Protein AF-A0AAU2ASU2-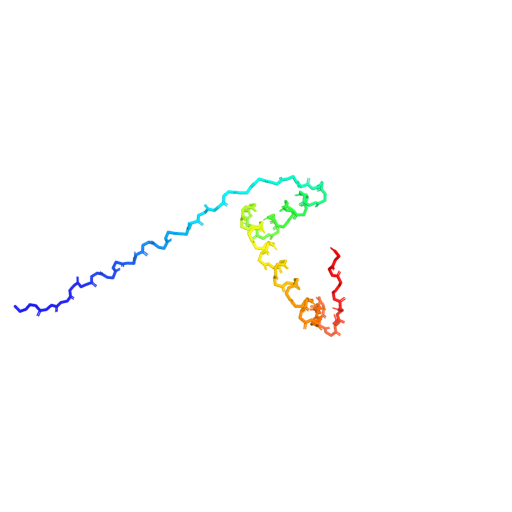F1 (afdb_monomer_lite)

Structure (mmCIF, N/CA/C/O backbone):
data_AF-A0AAU2ASU2-F1
#
_entry.id   AF-A0AAU2ASU2-F1
#
loop_
_atom_site.group_PDB
_atom_site.id
_atom_site.type_symbol
_atom_site.label_atom_id
_atom_site.label_alt_id
_atom_site.label_comp_id
_atom_site.label_asym_id
_atom_site.label_entity_id
_atom_site.label_seq_id
_atom_site.pdbx_PDB_ins_code
_atom_site.Cartn_x
_atom_site.Cartn_y
_atom_site.Cartn_z
_atom_site.occupancy
_atom_site.B_iso_or_equiv
_atom_site.auth_seq_id
_atom_site.auth_comp_id
_atom_site.auth_asym_id
_atom_site.auth_atom_id
_atom_site.pdbx_PDB_model_num
ATOM 1 N N . MET A 1 1 ? 36.076 -45.962 7.388 1.00 41.44 1 MET A N 1
ATOM 2 C CA . MET A 1 1 ? 34.845 -45.787 8.181 1.00 41.44 1 MET A CA 1
ATOM 3 C C . MET A 1 1 ? 34.776 -44.300 8.517 1.00 41.44 1 MET A C 1
ATOM 5 O O . MET A 1 1 ? 35.470 -43.903 9.438 1.00 41.44 1 MET A O 1
ATOM 9 N N . THR A 1 2 ? 34.396 -43.417 7.574 1.00 42.19 2 THR A N 1
ATOM 10 C CA . THR A 1 2 ? 33.016 -42.889 7.331 1.00 42.19 2 THR A CA 1
ATOM 11 C C . THR A 1 2 ? 32.370 -42.441 8.650 1.00 42.19 2 THR A C 1
ATOM 13 O O . THR A 1 2 ? 32.341 -43.248 9.569 1.00 42.19 2 THR A O 1
ATOM 16 N N . THR A 1 3 ? 31.863 -41.230 8.887 1.00 48.94 3 THR A N 1
ATOM 17 C CA . THR A 1 3 ? 31.395 -40.059 8.103 1.00 48.94 3 THR A CA 1
ATOM 18 C C . THR A 1 3 ? 31.242 -38.942 9.181 1.00 48.94 3 THR A C 1
ATOM 20 O O . THR A 1 3 ? 31.175 -39.264 10.362 1.00 48.94 3 THR A O 1
ATOM 23 N N . ASP A 1 4 ? 31.402 -37.637 8.971 1.00 45.69 4 ASP A N 1
ATOM 24 C CA . ASP A 1 4 ? 30.350 -36.707 8.538 1.00 45.69 4 ASP A CA 1
ATOM 25 C C . ASP A 1 4 ? 30.960 -35.297 8.544 1.00 45.69 4 ASP A C 1
ATOM 27 O O . ASP A 1 4 ? 30.979 -34.590 9.551 1.00 45.69 4 ASP A O 1
ATOM 31 N N . ALA A 1 5 ? 31.497 -34.889 7.400 1.00 51.44 5 ALA A N 1
ATOM 32 C CA . ALA A 1 5 ? 31.749 -33.487 7.093 1.00 51.44 5 ALA A CA 1
ATOM 33 C C . ALA A 1 5 ? 30.790 -33.081 5.970 1.00 51.44 5 ALA A C 1
ATOM 35 O O . ALA A 1 5 ? 31.203 -32.634 4.902 1.00 51.44 5 ALA A O 1
ATOM 36 N N . GLU A 1 6 ? 29.491 -33.288 6.192 1.00 49.56 6 GLU A N 1
ATOM 37 C CA . GLU A 1 6 ? 28.458 -32.695 5.351 1.00 49.56 6 GLU A CA 1
ATOM 38 C C . GLU A 1 6 ? 28.378 -31.207 5.688 1.00 49.56 6 GLU A C 1
ATOM 40 O O . GLU A 1 6 ? 27.631 -30.743 6.552 1.00 49.56 6 GLU A O 1
ATOM 45 N N . ALA A 1 7 ? 29.216 -30.440 4.992 1.00 51.72 7 ALA A N 1
ATOM 46 C CA . ALA A 1 7 ? 29.006 -29.022 4.804 1.00 51.72 7 ALA A CA 1
ATOM 47 C C . ALA A 1 7 ? 27.553 -28.827 4.359 1.00 51.72 7 ALA A C 1
ATOM 49 O O . ALA A 1 7 ? 27.163 -29.271 3.279 1.00 51.72 7 ALA A O 1
ATOM 50 N N . ARG A 1 8 ? 26.748 -28.174 5.201 1.00 60.81 8 ARG A N 1
ATOM 51 C CA . ARG A 1 8 ? 25.407 -27.710 4.842 1.00 60.81 8 ARG A CA 1
ATOM 52 C C . ARG A 1 8 ? 25.549 -26.710 3.697 1.00 60.81 8 ARG A C 1
ATOM 54 O O . ARG A 1 8 ? 25.662 -25.508 3.926 1.00 60.81 8 ARG A O 1
ATOM 61 N N . GLN A 1 9 ? 25.593 -27.204 2.465 1.00 58.41 9 GLN A N 1
ATOM 62 C CA . GLN A 1 9 ? 25.444 -26.382 1.278 1.00 58.41 9 GLN A CA 1
ATOM 63 C C . GLN A 1 9 ? 24.017 -25.843 1.309 1.00 58.41 9 GLN A C 1
ATOM 65 O O . GLN A 1 9 ? 23.060 -26.543 0.990 1.00 58.41 9 GLN A O 1
ATOM 70 N N . ALA A 1 10 ? 23.866 -24.603 1.770 1.00 59.69 10 ALA A N 1
ATOM 71 C CA . ALA A 1 10 ? 22.628 -23.868 1.602 1.00 59.69 10 ALA A CA 1
ATOM 72 C C . ALA A 1 10 ? 22.432 -23.665 0.096 1.00 59.69 10 ALA A C 1
ATOM 74 O O . ALA A 1 10 ? 23.157 -22.895 -0.534 1.00 59.69 10 ALA A O 1
ATOM 75 N N . THR A 1 11 ? 21.489 -24.396 -0.492 1.00 57.81 11 THR A N 1
ATOM 76 C CA . THR A 1 11 ? 21.093 -24.208 -1.886 1.00 57.81 11 THR A CA 1
ATOM 77 C C . THR A 1 11 ? 20.706 -22.740 -2.076 1.00 57.81 11 THR A C 1
ATOM 79 O O . THR A 1 11 ? 19.872 -22.244 -1.311 1.00 57.81 11 THR A O 1
ATOM 82 N N . PRO A 1 12 ? 21.280 -22.008 -3.048 1.00 59.81 12 PRO A N 1
ATOM 83 C CA . PRO A 1 12 ? 20.904 -20.622 -3.262 1.00 59.81 12 PRO A CA 1
ATOM 84 C C . PRO A 1 12 ? 19.433 -20.588 -3.677 1.00 59.81 12 PRO A C 1
ATOM 86 O O . PRO A 1 12 ? 19.062 -21.073 -4.749 1.00 59.81 12 PRO A O 1
ATOM 89 N N . VAL A 1 13 ? 18.580 -20.031 -2.812 1.00 64.88 13 VAL A N 1
ATOM 90 C CA . VAL A 1 13 ? 17.180 -19.760 -3.142 1.00 64.88 13 VAL A CA 1
ATOM 91 C C . VAL A 1 13 ? 17.200 -18.709 -4.241 1.00 64.88 13 VAL A C 1
ATOM 93 O O . VAL A 1 13 ? 17.358 -17.516 -3.994 1.00 64.88 13 VAL A O 1
ATOM 96 N N . THR A 1 14 ? 17.128 -19.165 -5.487 1.00 63.72 14 THR A N 1
ATOM 97 C CA . THR A 1 14 ? 17.130 -18.268 -6.635 1.00 63.72 14 THR A CA 1
ATOM 98 C C . THR A 1 14 ? 15.720 -17.716 -6.769 1.00 63.72 14 THR A C 1
ATOM 100 O O . THR A 1 14 ? 14.850 -18.329 -7.387 1.00 63.72 14 THR A O 1
ATOM 103 N N . THR A 1 15 ? 15.459 -16.575 -6.135 1.00 75.06 15 THR A N 1
ATOM 104 C CA . THR A 1 15 ? 14.181 -15.876 -6.285 1.00 75.06 15 THR A CA 1
ATOM 105 C C . THR A 1 15 ? 14.043 -15.424 -7.735 1.00 75.06 15 THR A C 1
ATOM 107 O O . THR A 1 15 ? 14.793 -14.570 -8.208 1.00 75.06 15 THR A O 1
ATOM 110 N N . LYS A 1 16 ? 13.089 -16.006 -8.466 1.00 88.62 16 LYS A N 1
ATOM 111 C CA . LYS A 1 16 ? 12.794 -15.608 -9.845 1.00 88.62 16 LYS A CA 1
ATOM 112 C C . LYS A 1 16 ? 12.231 -14.185 -9.851 1.00 88.62 16 LYS A C 1
ATOM 114 O O . LYS A 1 16 ? 11.131 -13.947 -9.360 1.00 88.62 16 LYS A O 1
ATOM 119 N N . LEU A 1 17 ? 12.986 -13.241 -10.409 1.00 89.81 17 LEU A N 1
ATOM 120 C CA . LEU A 1 17 ? 12.553 -11.850 -10.542 1.00 89.81 17 LEU A CA 1
ATOM 121 C C . LEU A 1 17 ? 11.717 -11.664 -11.814 1.00 89.81 17 LEU A C 1
ATOM 123 O O . LEU A 1 17 ? 12.120 -12.074 -12.902 1.00 89.81 17 LEU A O 1
ATOM 127 N N . HIS A 1 18 ? 10.571 -10.997 -11.676 1.00 92.88 18 HIS A N 1
ATOM 128 C CA . HIS A 1 18 ? 9.706 -10.593 -12.784 1.00 92.88 18 HIS A CA 1
ATOM 129 C C . HIS A 1 18 ? 9.795 -9.072 -12.966 1.00 92.88 18 HIS A C 1
ATOM 131 O O . HIS A 1 18 ? 9.586 -8.322 -12.014 1.00 92.88 18 HIS A O 1
ATOM 137 N N . ARG A 1 19 ? 10.133 -8.603 -14.176 1.00 94.12 19 ARG A N 1
ATOM 138 C CA . ARG A 1 19 ? 10.232 -7.164 -14.470 1.00 94.12 19 ARG A CA 1
ATOM 139 C C . ARG A 1 19 ? 8.847 -6.589 -14.757 1.00 94.12 19 ARG A C 1
ATOM 141 O O . ARG A 1 19 ? 8.116 -7.130 -15.579 1.00 94.12 19 ARG A O 1
ATOM 148 N N . LEU A 1 20 ? 8.542 -5.464 -14.121 1.00 92.19 20 LEU A N 1
ATOM 149 C CA . LEU A 1 20 ? 7.316 -4.701 -14.314 1.00 92.19 20 LEU A CA 1
ATOM 150 C C . LEU A 1 20 ? 7.667 -3.268 -14.735 1.00 92.19 20 LEU A C 1
ATOM 152 O O . LEU A 1 20 ? 8.507 -2.626 -14.104 1.00 92.19 20 LEU A O 1
ATOM 156 N N . THR A 1 21 ? 7.000 -2.764 -15.772 1.00 95.75 21 THR A N 1
ATOM 157 C CA . THR A 1 21 ? 7.018 -1.348 -16.159 1.00 95.75 21 THR A CA 1
ATOM 158 C C . THR A 1 21 ? 5.599 -0.819 -16.038 1.00 95.75 21 THR A C 1
ATOM 160 O O . THR A 1 21 ? 4.677 -1.398 -16.606 1.00 95.75 21 THR A O 1
ATOM 163 N N . VAL A 1 22 ? 5.419 0.262 -15.284 1.00 93.75 22 VAL A N 1
ATOM 164 C CA . VAL A 1 22 ? 4.117 0.897 -15.055 1.00 93.75 22 VAL A CA 1
ATOM 165 C C . VAL A 1 22 ? 4.238 2.399 -15.223 1.00 93.75 22 VAL A C 1
ATOM 167 O O . VAL A 1 22 ? 5.273 2.984 -14.903 1.00 93.75 22 VAL A O 1
ATOM 170 N N . ASN A 1 23 ? 3.154 3.016 -15.675 1.00 97.25 23 ASN A N 1
ATOM 171 C CA . ASN A 1 23 ? 2.989 4.457 -15.585 1.00 97.25 23 ASN A CA 1
ATOM 172 C C . ASN A 1 23 ? 2.360 4.774 -14.229 1.00 97.25 23 ASN A C 1
ATOM 174 O O . ASN A 1 23 ? 1.328 4.206 -13.874 1.00 97.25 23 ASN A O 1
ATOM 178 N N . LEU A 1 24 ? 2.992 5.662 -13.467 1.00 96.12 24 LEU A N 1
ATOM 179 C CA . LEU A 1 24 ? 2.457 6.152 -12.202 1.00 96.12 24 LEU A CA 1
ATOM 180 C C . LEU A 1 24 ? 1.792 7.506 -12.437 1.00 96.12 24 LEU A C 1
ATOM 182 O O . LEU A 1 24 ? 2.299 8.323 -13.204 1.00 96.12 24 LEU A O 1
ATOM 186 N N . THR A 1 25 ? 0.680 7.759 -11.750 1.00 97.50 25 THR A N 1
ATOM 187 C CA . THR A 1 25 ? 0.195 9.133 -11.591 1.00 97.50 25 THR A CA 1
ATOM 188 C C . THR A 1 25 ? 1.197 9.921 -10.749 1.00 97.50 25 THR A C 1
ATOM 190 O O . THR A 1 25 ? 1.938 9.331 -9.960 1.00 97.50 25 THR A O 1
ATOM 193 N N . GLU A 1 26 ? 1.186 11.250 -10.852 1.00 97.69 26 GLU A N 1
ATOM 194 C CA . GLU A 1 26 ? 2.084 12.105 -10.062 1.00 97.69 26 GLU A CA 1
ATOM 195 C C . GLU A 1 26 ? 1.973 11.809 -8.557 1.00 97.69 26 GLU A C 1
ATOM 197 O O . GLU A 1 26 ? 2.968 11.605 -7.864 1.00 97.69 26 GLU A O 1
ATOM 202 N N . LYS A 1 27 ? 0.738 11.645 -8.063 1.00 96.44 27 LYS A N 1
ATOM 203 C CA . LYS A 1 27 ? 0.468 11.292 -6.664 1.00 96.44 27 LYS A CA 1
ATOM 204 C C . LYS A 1 27 ? 1.091 9.948 -6.268 1.00 96.44 27 LYS A C 1
ATOM 206 O O . LYS A 1 27 ? 1.651 9.836 -5.180 1.00 96.44 27 LYS A O 1
ATOM 211 N N . ALA A 1 28 ? 1.004 8.932 -7.127 1.00 96.19 28 ALA A N 1
ATOM 212 C CA . ALA A 1 28 ? 1.597 7.622 -6.859 1.00 96.19 28 ALA A CA 1
ATOM 213 C C . ALA A 1 28 ? 3.132 7.660 -6.933 1.00 96.19 28 ALA A C 1
ATOM 215 O O . ALA A 1 28 ? 3.804 6.997 -6.143 1.00 96.19 28 ALA A O 1
ATOM 216 N N . HIS A 1 29 ? 3.692 8.461 -7.844 1.00 97.56 29 HIS A N 1
ATOM 217 C CA . HIS A 1 29 ? 5.132 8.673 -7.937 1.00 97.56 29 HIS A CA 1
ATOM 218 C C . HIS A 1 29 ? 5.691 9.334 -6.671 1.00 97.56 29 HIS A C 1
ATOM 220 O O . HIS A 1 29 ? 6.664 8.837 -6.097 1.00 97.56 29 HIS A O 1
ATOM 226 N N . GLN A 1 30 ? 5.033 10.392 -6.192 1.00 98.06 30 GLN A N 1
ATOM 227 C CA . GLN A 1 30 ? 5.410 11.084 -4.961 1.00 98.06 30 GLN A CA 1
ATOM 228 C C . GLN A 1 30 ? 5.277 10.166 -3.738 1.00 98.06 30 GLN A C 1
ATOM 230 O O . GLN A 1 30 ? 6.218 10.040 -2.958 1.00 98.06 30 GLN A O 1
ATOM 235 N N . ALA A 1 31 ? 4.166 9.431 -3.616 1.00 97.31 31 ALA A N 1
ATOM 236 C CA . ALA A 1 31 ? 3.970 8.475 -2.526 1.00 97.31 31 ALA A CA 1
ATOM 237 C C . ALA A 1 31 ? 5.053 7.379 -2.493 1.00 97.31 31 ALA A C 1
ATOM 239 O O . ALA A 1 31 ? 5.514 6.995 -1.414 1.00 97.31 31 ALA A O 1
ATOM 240 N N . LEU A 1 32 ? 5.498 6.894 -3.661 1.00 97.19 32 LEU A N 1
ATOM 241 C CA . LEU A 1 32 ? 6.618 5.955 -3.763 1.00 97.19 32 LEU A CA 1
ATOM 242 C C . LEU A 1 32 ? 7.921 6.585 -3.252 1.00 97.19 32 LEU A C 1
ATOM 244 O O . LEU A 1 32 ? 8.645 5.946 -2.488 1.00 97.19 32 LEU A O 1
ATOM 248 N N . ALA A 1 33 ? 8.218 7.823 -3.656 1.00 97.44 33 ALA A N 1
ATOM 249 C CA . ALA A 1 33 ? 9.413 8.539 -3.218 1.00 97.44 33 ALA A CA 1
ATOM 250 C C . ALA A 1 33 ? 9.417 8.776 -1.698 1.00 97.44 33 ALA A C 1
ATOM 252 O O . ALA A 1 33 ? 10.408 8.468 -1.031 1.00 97.44 33 ALA A O 1
ATOM 253 N N . ASP A 1 34 ? 8.299 9.243 -1.142 1.00 98.19 34 ASP A N 1
ATOM 254 C CA . ASP A 1 34 ? 8.165 9.529 0.288 1.00 98.19 34 ASP A CA 1
ATOM 255 C C . ASP A 1 34 ? 8.252 8.258 1.130 1.00 98.19 34 ASP A C 1
ATOM 257 O O . ASP A 1 34 ? 8.962 8.222 2.133 1.00 98.19 34 ASP A O 1
ATOM 261 N N . THR A 1 35 ? 7.606 7.174 0.691 1.00 97.75 35 THR A N 1
ATOM 262 C CA . THR A 1 35 ? 7.658 5.883 1.392 1.00 97.75 35 THR A CA 1
ATOM 263 C C . THR A 1 35 ? 9.065 5.288 1.367 1.00 97.75 35 THR A C 1
ATOM 265 O O . THR A 1 35 ? 9.543 4.782 2.387 1.00 97.75 35 THR A O 1
ATOM 268 N N . ALA A 1 36 ? 9.754 5.361 0.225 1.00 97.06 36 ALA A N 1
ATOM 269 C CA . ALA A 1 36 ? 11.137 4.907 0.109 1.00 97.06 36 ALA A CA 1
ATOM 270 C C . ALA A 1 36 ? 12.056 5.708 1.045 1.00 97.06 36 ALA A C 1
ATOM 272 O O . ALA A 1 36 ? 12.842 5.118 1.785 1.00 97.06 36 ALA A O 1
ATOM 273 N N . LYS A 1 37 ? 11.893 7.038 1.091 1.00 97.69 37 LYS A N 1
ATOM 274 C CA . LYS A 1 37 ? 12.638 7.920 2.001 1.00 97.69 37 LYS A CA 1
ATOM 275 C C . LYS A 1 37 ? 12.350 7.613 3.472 1.00 97.69 37 LYS A C 1
ATOM 277 O O . LYS A 1 37 ? 13.284 7.510 4.258 1.00 97.69 37 LYS A O 1
ATOM 282 N N . LEU A 1 38 ? 11.079 7.447 3.836 1.00 97.81 38 LEU A N 1
ATOM 283 C CA . LEU A 1 38 ? 10.649 7.183 5.211 1.00 97.81 38 LEU A CA 1
ATOM 284 C C . LEU A 1 38 ? 11.155 5.832 5.732 1.00 97.81 38 LEU A C 1
ATOM 286 O O . LEU A 1 38 ? 11.489 5.706 6.904 1.00 97.81 38 LEU A O 1
ATOM 290 N N . THR A 1 39 ? 11.192 4.814 4.871 1.00 97.00 39 THR A N 1
ATOM 291 C CA . THR A 1 39 ? 11.493 3.432 5.280 1.00 97.00 39 THR A CA 1
ATOM 292 C C . THR A 1 39 ? 12.920 2.984 4.968 1.00 97.00 39 THR A C 1
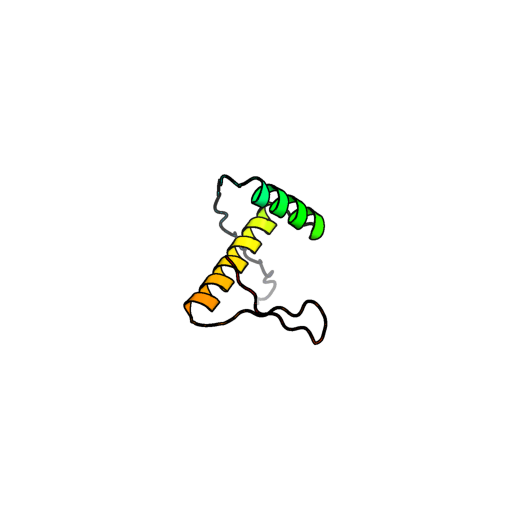ATOM 294 O O . THR A 1 39 ? 13.311 1.899 5.391 1.00 97.00 39 THR A O 1
ATOM 297 N N . GLY A 1 40 ? 13.683 3.770 4.200 1.00 97.56 40 GLY A N 1
ATOM 298 C CA . GLY A 1 40 ? 15.010 3.397 3.699 1.00 97.56 40 GLY A CA 1
ATOM 299 C C . GLY A 1 40 ? 14.996 2.280 2.646 1.00 97.56 40 GLY A C 1
ATOM 300 O O . GLY A 1 40 ? 16.048 1.747 2.300 1.00 97.56 40 GLY A O 1
ATOM 301 N N . ARG A 1 41 ? 13.818 1.889 2.143 1.00 96.62 41 ARG A N 1
ATOM 302 C CA . ARG A 1 41 ? 13.666 0.810 1.158 1.00 96.62 41 ARG A CA 1
ATOM 303 C C . ARG A 1 41 ? 13.977 1.287 -0.255 1.00 96.62 41 ARG A C 1
ATOM 305 O O . ARG A 1 41 ? 13.747 2.444 -0.605 1.00 96.62 41 ARG A O 1
ATOM 312 N N . SER A 1 42 ? 14.406 0.358 -1.109 1.00 96.94 42 SER A N 1
ATOM 313 C CA . SER A 1 42 ? 14.488 0.624 -2.545 1.00 96.94 42 SER A CA 1
ATOM 314 C C . SER A 1 42 ? 13.090 0.845 -3.148 1.00 96.94 42 SER A C 1
ATOM 316 O O . SER A 1 42 ? 12.070 0.429 -2.584 1.00 96.94 42 SER A O 1
ATOM 318 N N . LYS A 1 43 ? 13.024 1.469 -4.333 1.00 94.62 43 LYS A N 1
ATOM 319 C CA . LYS A 1 43 ? 11.762 1.597 -5.086 1.00 94.62 43 LYS A CA 1
ATOM 320 C C . LYS A 1 43 ? 11.162 0.222 -5.392 1.00 94.62 43 LYS A C 1
ATOM 322 O O . LYS A 1 43 ? 9.962 0.038 -5.227 1.00 94.62 43 LYS A O 1
ATOM 327 N N . THR A 1 44 ? 12.001 -0.744 -5.769 1.00 95.31 44 THR A N 1
ATOM 328 C CA . THR A 1 44 ? 11.588 -2.129 -6.031 1.00 95.31 44 THR A CA 1
ATOM 329 C C . THR A 1 44 ? 10.948 -2.764 -4.799 1.00 95.31 44 THR A C 1
ATOM 331 O O . THR A 1 44 ? 9.842 -3.287 -4.894 1.00 95.31 44 THR A O 1
ATOM 334 N N . ASP A 1 45 ? 11.585 -2.662 -3.630 1.00 95.62 45 ASP A N 1
ATOM 335 C CA . ASP A 1 45 ? 11.051 -3.248 -2.392 1.00 95.62 45 ASP A CA 1
ATOM 336 C C . ASP A 1 45 ? 9.768 -2.555 -1.938 1.00 95.62 45 ASP A C 1
ATOM 338 O O . ASP A 1 45 ? 8.841 -3.203 -1.448 1.00 95.62 45 ASP A O 1
ATOM 342 N N . THR A 1 46 ? 9.694 -1.238 -2.131 1.00 96.94 46 THR A N 1
ATOM 343 C CA . THR A 1 46 ? 8.498 -0.451 -1.826 1.00 96.94 46 THR A CA 1
ATOM 344 C C . THR A 1 46 ? 7.327 -0.877 -2.709 1.00 96.94 46 THR A C 1
ATOM 346 O O . THR A 1 46 ? 6.254 -1.162 -2.183 1.00 96.94 46 THR A O 1
ATOM 349 N N . CYS A 1 47 ? 7.538 -1.014 -4.023 1.00 95.62 47 CYS A N 1
ATOM 350 C CA . CYS A 1 47 ? 6.517 -1.503 -4.951 1.00 95.62 47 CYS A CA 1
ATOM 351 C C . CYS A 1 47 ? 6.092 -2.943 -4.636 1.00 95.62 47 CYS A C 1
ATOM 353 O O . CYS A 1 47 ? 4.898 -3.223 -4.565 1.00 95.62 47 CYS A O 1
ATOM 355 N N . ASN A 1 48 ? 7.046 -3.846 -4.388 1.00 95.12 48 ASN A N 1
ATOM 356 C CA . ASN A 1 48 ? 6.746 -5.235 -4.033 1.00 95.12 48 ASN A CA 1
ATOM 357 C C . ASN A 1 48 ? 5.884 -5.310 -2.768 1.00 95.12 48 ASN A C 1
ATOM 359 O O . ASN A 1 48 ? 4.867 -6.002 -2.743 1.00 95.12 48 ASN A O 1
ATOM 363 N N . ARG A 1 49 ? 6.252 -4.559 -1.724 1.00 95.81 49 ARG A N 1
ATOM 364 C CA . ARG A 1 49 ? 5.475 -4.518 -0.483 1.00 95.81 49 ARG A CA 1
ATOM 365 C C . ARG A 1 49 ? 4.092 -3.908 -0.700 1.00 95.81 49 ARG A C 1
ATOM 367 O O . ARG A 1 49 ? 3.129 -4.442 -0.161 1.00 95.81 49 ARG A O 1
ATOM 374 N N . ALA A 1 50 ? 3.989 -2.826 -1.471 1.00 94.94 50 ALA A N 1
ATOM 375 C CA . ALA A 1 50 ? 2.711 -2.189 -1.775 1.00 94.94 50 ALA A CA 1
ATOM 376 C C . ALA A 1 50 ? 1.754 -3.158 -2.487 1.00 94.94 50 ALA A C 1
ATOM 378 O O . ALA A 1 50 ? 0.603 -3.274 -2.078 1.00 94.94 50 ALA A O 1
ATOM 379 N N . LEU A 1 51 ? 2.241 -3.915 -3.476 1.00 95.56 51 LEU A N 1
ATOM 380 C CA . LEU A 1 51 ? 1.444 -4.921 -4.186 1.00 95.56 51 LEU A CA 1
ATOM 381 C C . LEU A 1 51 ? 0.955 -6.041 -3.258 1.00 95.56 51 LEU A C 1
ATOM 383 O O . LEU A 1 51 ? -0.212 -6.419 -3.324 1.00 95.56 51 LEU A O 1
ATOM 387 N N . ILE A 1 52 ? 1.817 -6.545 -2.369 1.00 96.69 52 ILE A N 1
ATOM 388 C CA . ILE A 1 52 ? 1.451 -7.596 -1.405 1.00 96.69 52 ILE A CA 1
ATOM 389 C C . ILE A 1 52 ? 0.392 -7.092 -0.418 1.00 96.69 52 ILE A C 1
ATOM 391 O O . ILE A 1 52 ? -0.597 -7.781 -0.172 1.00 96.69 52 ILE A O 1
ATOM 395 N N . VAL A 1 53 ? 0.583 -5.891 0.138 1.00 95.31 53 VAL A N 1
ATOM 396 C CA . VAL A 1 53 ? -0.385 -5.289 1.066 1.00 95.31 53 VAL A CA 1
ATOM 397 C C . VAL A 1 53 ? -1.713 -5.045 0.358 1.00 95.31 53 VAL A C 1
ATOM 399 O O . VAL A 1 53 ? -2.748 -5.404 0.909 1.00 95.31 53 VAL A O 1
ATOM 402 N N . ASN A 1 54 ? -1.695 -4.516 -0.869 1.00 94.88 54 ASN A N 1
ATOM 403 C CA . ASN A 1 54 ? -2.914 -4.296 -1.641 1.00 94.88 54 ASN A CA 1
ATOM 404 C C . ASN A 1 54 ? -3.663 -5.610 -1.892 1.00 94.88 54 ASN A C 1
ATOM 406 O O . ASN A 1 54 ? -4.853 -5.691 -1.629 1.00 94.88 54 ASN A O 1
ATOM 410 N N . ALA A 1 55 ? -2.970 -6.669 -2.319 1.00 97.00 55 ALA A N 1
ATOM 411 C CA . ALA A 1 55 ? -3.595 -7.976 -2.531 1.00 97.00 55 ALA A CA 1
ATOM 412 C C . ALA A 1 55 ? -4.255 -8.529 -1.254 1.00 97.00 55 ALA A C 1
ATOM 414 O O . ALA A 1 55 ? -5.337 -9.113 -1.315 1.00 97.00 55 ALA A O 1
ATOM 415 N N . TRP A 1 56 ? -3.626 -8.329 -0.092 1.00 96.06 56 TRP A N 1
ATOM 416 C CA . TRP A 1 56 ? -4.212 -8.713 1.191 1.00 96.06 56 TRP A CA 1
ATOM 417 C C . TRP A 1 56 ? -5.453 -7.879 1.541 1.00 96.06 56 TRP A C 1
ATOM 419 O O . TRP A 1 56 ? -6.467 -8.455 1.931 1.00 96.06 56 TRP A O 1
ATOM 429 N N . V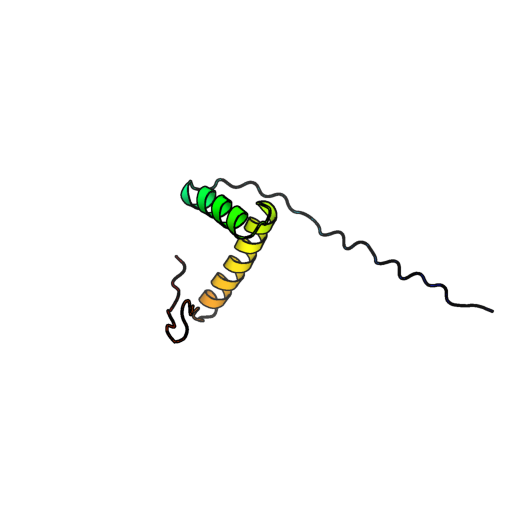AL A 1 57 ? -5.397 -6.554 1.361 1.00 95.25 57 VAL A N 1
ATOM 430 C CA . VAL A 1 57 ? -6.543 -5.651 1.569 1.00 95.25 57 VAL A CA 1
ATOM 431 C C . VAL A 1 57 ? -7.730 -6.098 0.722 1.00 95.25 57 VAL A C 1
ATOM 433 O O . VAL A 1 57 ? -8.815 -6.316 1.258 1.00 95.25 57 VAL A O 1
ATOM 436 N N . GLU A 1 58 ? -7.514 -6.266 -0.584 1.00 95.69 58 GLU A N 1
ATOM 437 C CA . GLU A 1 58 ? -8.561 -6.659 -1.531 1.00 95.69 58 GLU A CA 1
ATOM 438 C C . GLU A 1 58 ? -9.185 -7.996 -1.140 1.00 95.69 58 GLU A C 1
ATOM 440 O O . GLU A 1 58 ? -10.404 -8.147 -1.163 1.00 95.69 58 GLU A O 1
ATOM 445 N N . LYS A 1 59 ? -8.365 -8.958 -0.697 1.00 96.38 59 LYS A N 1
ATOM 446 C CA . LYS A 1 59 ? -8.866 -10.243 -0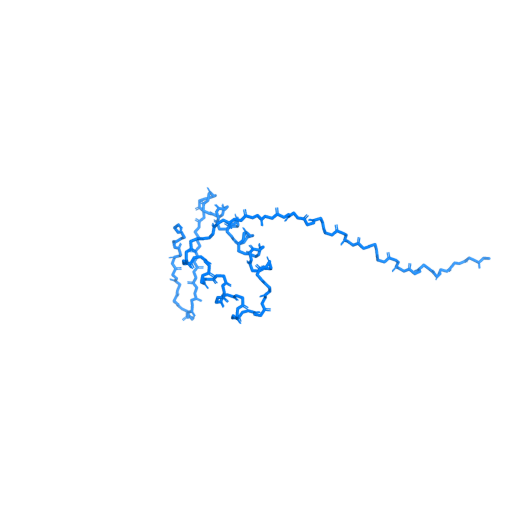.210 1.00 96.38 59 LYS A CA 1
ATOM 447 C C . LYS A 1 59 ? -9.760 -10.088 1.022 1.00 96.38 59 LYS A C 1
ATOM 449 O O . LYS A 1 59 ? -10.829 -10.689 1.065 1.00 96.38 59 LYS A O 1
ATOM 454 N N . VAL A 1 60 ? -9.342 -9.300 2.016 1.00 96.00 60 VAL A N 1
ATOM 455 C CA . VAL A 1 60 ? -10.147 -9.068 3.227 1.00 96.00 60 VAL A CA 1
ATOM 456 C C . VAL A 1 60 ? -11.494 -8.444 2.868 1.00 96.00 60 VAL A C 1
ATOM 458 O O . VAL A 1 60 ? -12.516 -8.881 3.390 1.00 96.00 60 VAL A O 1
ATOM 461 N N . ILE A 1 61 ? -11.504 -7.455 1.972 1.00 93.69 61 ILE A N 1
ATOM 462 C CA . ILE A 1 61 ? -12.731 -6.784 1.526 1.00 93.69 61 ILE A CA 1
ATOM 463 C C . ILE A 1 61 ? -13.629 -7.750 0.747 1.00 93.69 61 ILE A C 1
ATOM 465 O O . ILE A 1 61 ? -14.821 -7.843 1.037 1.00 93.69 61 ILE A O 1
ATOM 469 N N . HIS A 1 62 ? -13.062 -8.488 -0.209 1.00 94.88 62 HIS A N 1
ATOM 470 C CA . HIS A 1 62 ? -13.783 -9.470 -1.018 1.00 94.88 62 HIS A CA 1
ATOM 471 C C . HIS A 1 62 ? -14.477 -10.532 -0.153 1.00 94.88 62 HIS A C 1
ATOM 473 O O . HIS A 1 62 ? -15.627 -10.886 -0.404 1.00 94.88 62 HIS A O 1
ATOM 479 N N . ASP A 1 63 ? -13.809 -10.996 0.903 1.00 97.44 63 ASP A N 1
ATOM 480 C CA . ASP A 1 63 ? -14.335 -12.018 1.812 1.00 97.44 63 ASP A CA 1
ATOM 481 C C . ASP A 1 63 ? -15.346 -11.445 2.841 1.00 97.44 63 ASP A C 1
ATOM 483 O O . ASP A 1 63 ? -15.741 -12.133 3.783 1.00 97.44 63 ASP A O 1
ATOM 487 N N . GLY A 1 64 ? -15.784 -10.187 2.679 1.00 95.19 64 GLY A N 1
ATOM 488 C CA . GLY A 1 64 ? -16.766 -9.517 3.544 1.00 95.19 64 GLY A CA 1
ATOM 489 C C . GLY A 1 64 ? -16.193 -8.974 4.858 1.00 95.19 64 GLY A C 1
ATOM 490 O O . GLY A 1 64 ? -16.945 -8.582 5.754 1.00 95.19 64 GLY A O 1
ATOM 491 N N . GLY A 1 65 ? -14.867 -8.958 4.992 1.00 94.12 65 GLY A N 1
ATOM 492 C CA . GLY A 1 65 ? -14.156 -8.441 6.153 1.00 94.12 65 GLY A CA 1
ATOM 493 C C . GLY A 1 65 ? -14.103 -6.913 6.209 1.00 94.12 65 GLY A C 1
ATOM 494 O O . GLY A 1 65 ? -14.479 -6.196 5.284 1.00 94.12 65 GLY A O 1
ATOM 495 N N . ASN A 1 66 ? -13.601 -6.397 7.331 1.00 93.88 66 ASN A N 1
ATOM 496 C CA . ASN A 1 66 ? -13.380 -4.970 7.546 1.00 93.88 66 ASN A CA 1
ATOM 497 C C . ASN A 1 66 ? -11.957 -4.738 8.058 1.00 93.88 66 ASN A C 1
ATOM 499 O O . ASN A 1 66 ? -11.453 -5.521 8.861 1.00 93.88 66 ASN A O 1
ATOM 503 N N . ILE A 1 67 ? -11.334 -3.642 7.624 1.00 93.38 67 ILE A N 1
ATOM 504 C CA . ILE A 1 67 ? -9.997 -3.234 8.062 1.00 93.38 67 ILE A CA 1
ATOM 505 C C . ILE A 1 67 ? -10.138 -2.008 8.958 1.00 93.38 67 ILE A C 1
ATOM 507 O O . ILE A 1 67 ? -10.835 -1.049 8.619 1.00 93.38 67 ILE A O 1
ATOM 511 N N . TYR A 1 68 ? -9.464 -2.046 10.101 1.00 94.38 68 TYR A N 1
ATOM 512 C CA . TYR A 1 68 ? -9.431 -0.962 11.071 1.00 94.38 68 TYR A CA 1
ATOM 513 C C . TYR A 1 68 ? -7.983 -0.563 11.344 1.00 94.38 68 TYR A C 1
ATOM 515 O O . TYR A 1 68 ? -7.089 -1.409 11.299 1.00 94.38 68 TYR A O 1
ATOM 523 N N . VAL A 1 69 ? -7.763 0.718 11.624 1.00 93.19 69 VAL A N 1
ATOM 524 C CA . VAL A 1 69 ? -6.477 1.263 12.060 1.00 93.19 69 VAL A CA 1
ATOM 525 C C . VAL A 1 69 ? -6.653 1.946 13.409 1.00 93.19 69 VAL A C 1
ATOM 527 O O . VAL A 1 69 ? -7.671 2.587 13.659 1.00 93.19 69 VAL A O 1
ATOM 530 N N . GLU A 1 70 ? -5.658 1.800 14.272 1.00 95.31 70 GLU A N 1
ATOM 531 C CA . GLU A 1 70 ? -5.543 2.515 15.537 1.00 95.31 70 GLU A CA 1
ATOM 532 C C . GLU A 1 70 ? -4.246 3.327 15.478 1.00 95.31 70 GLU A C 1
ATOM 534 O O . GLU A 1 70 ? -3.156 2.814 15.721 1.00 95.31 70 GLU A O 1
ATOM 539 N N . GLU A 1 71 ? -4.347 4.585 15.049 1.00 89.69 71 GLU A N 1
ATOM 540 C CA . GLU A 1 71 ? -3.176 5.469 14.938 1.00 89.69 71 GLU A CA 1
ATOM 541 C C . GLU A 1 71 ? -2.744 6.014 16.304 1.00 89.69 71 GLU A C 1
ATOM 543 O O . GLU A 1 71 ? -1.567 6.297 16.533 1.00 89.69 71 GLU A O 1
ATOM 548 N N . ARG A 1 72 ? -3.708 6.148 17.220 1.00 93.00 72 ARG A N 1
ATOM 549 C CA . ARG A 1 72 ? -3.510 6.510 18.622 1.00 93.00 72 ARG A CA 1
ATOM 550 C C . ARG A 1 72 ? -4.237 5.498 19.505 1.00 93.00 72 ARG A C 1
ATOM 552 O O . ARG A 1 72 ? -5.357 5.126 19.154 1.00 93.00 72 ARG A O 1
ATOM 559 N N . PRO A 1 73 ? -3.652 5.093 20.647 1.00 91.62 73 PRO A N 1
ATOM 560 C CA . PRO A 1 73 ? -4.300 4.158 21.560 1.00 91.62 73 PRO A CA 1
ATOM 561 C C . PRO A 1 73 ? -5.716 4.615 21.940 1.00 91.62 73 PRO A C 1
ATOM 563 O O . PRO A 1 73 ? -5.906 5.747 22.380 1.00 91.62 73 PRO A O 1
ATOM 566 N N . GLY A 1 74 ? -6.698 3.734 21.773 1.00 91.00 74 GLY A N 1
ATOM 567 C CA . GLY A 1 74 ? -8.117 3.967 22.030 1.00 91.00 74 GLY A CA 1
ATOM 568 C C . GLY A 1 74 ? -8.913 4.549 20.857 1.00 91.00 74 GLY A C 1
ATOM 569 O O . GLY A 1 74 ? -10.140 4.591 20.938 1.00 91.00 74 GLY A O 1
ATOM 570 N N . GLU A 1 75 ? -8.273 4.965 19.760 1.00 91.19 75 GLU A N 1
ATOM 571 C CA . GLU A 1 75 ? -8.943 5.589 18.610 1.00 91.19 75 GLU A CA 1
ATOM 572 C C . GLU A 1 75 ? -8.955 4.661 17.389 1.00 91.19 75 GLU A C 1
ATOM 574 O O . GLU A 1 75 ? -8.194 4.828 16.434 1.00 91.19 75 GLU A O 1
ATOM 579 N N . VAL A 1 76 ? -9.858 3.677 17.408 1.00 93.44 76 VAL A N 1
ATOM 580 C CA . VAL A 1 76 ? -10.039 2.735 16.295 1.00 93.44 76 VAL A CA 1
ATOM 581 C C . VAL A 1 76 ? -10.895 3.361 15.192 1.00 93.44 76 VAL A C 1
ATOM 583 O O . VAL A 1 76 ? -12.039 3.757 15.419 1.00 93.44 76 VAL A O 1
ATOM 586 N N . GLN A 1 77 ? -10.368 3.396 13.968 1.00 93.19 77 GLN A N 1
ATOM 587 C CA . GLN A 1 77 ? -11.040 3.954 12.796 1.00 93.19 77 GLN A CA 1
ATOM 588 C C . GLN A 1 77 ? -11.166 2.911 11.686 1.00 93.19 77 GLN A C 1
ATOM 590 O O . GLN A 1 77 ? -10.211 2.207 11.356 1.00 93.19 77 GLN A O 1
ATOM 595 N N . LYS A 1 78 ? -12.355 2.811 11.079 1.00 89.44 78 LYS A N 1
ATOM 596 C CA . LYS A 1 78 ? -12.561 1.945 9.913 1.00 89.44 78 LYS A CA 1
ATOM 597 C C . LYS A 1 78 ? -11.869 2.558 8.700 1.00 89.44 78 LYS A C 1
ATOM 599 O O . LYS A 1 78 ? -12.210 3.665 8.286 1.00 89.44 78 LYS A O 1
ATOM 604 N N . V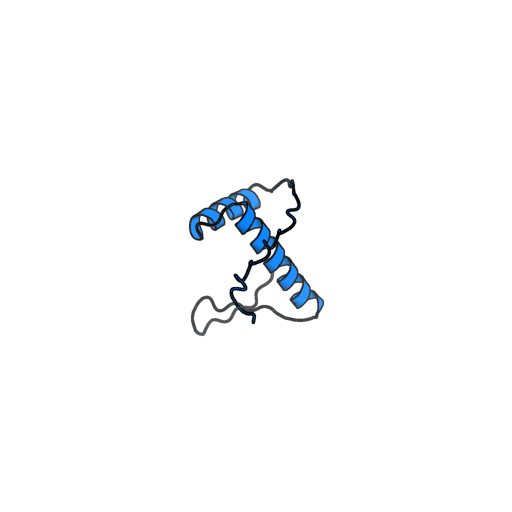AL A 1 79 ? -10.958 1.806 8.097 1.00 90.56 79 VAL A N 1
ATOM 605 C CA . VAL A 1 79 ? -10.266 2.220 6.879 1.00 90.56 79 VAL A CA 1
ATOM 606 C C . VAL A 1 79 ? -11.166 1.934 5.678 1.00 90.56 79 VAL A C 1
ATOM 608 O O . VAL A 1 79 ? -11.702 0.835 5.533 1.00 90.56 79 VAL A O 1
ATOM 611 N N . LYS A 1 80 ? -11.326 2.929 4.803 1.00 80.94 80 LYS A N 1
ATOM 612 C CA . LYS A 1 80 ? -11.916 2.756 3.471 1.00 80.94 80 LYS A CA 1
ATOM 613 C C . LYS A 1 80 ? -10.810 2.960 2.447 1.00 80.94 80 LYS A C 1
ATOM 615 O O . LYS A 1 80 ? -10.367 4.089 2.252 1.00 80.94 80 LYS A O 1
ATOM 620 N N . ILE A 1 81 ? 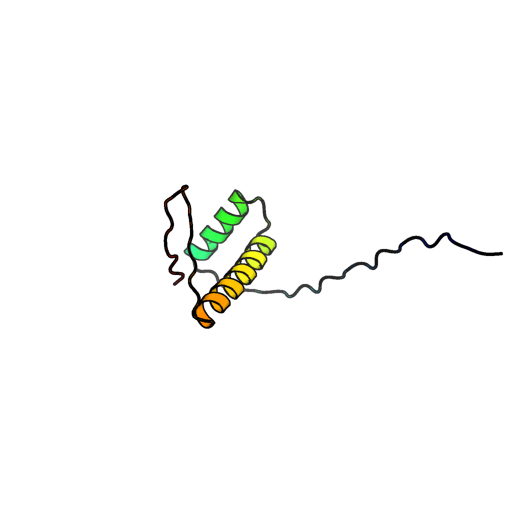-10.344 1.868 1.852 1.00 78.81 81 ILE A N 1
ATOM 621 C CA . ILE A 1 81 ? -9.401 1.924 0.734 1.00 78.81 81 ILE A CA 1
ATOM 622 C C . ILE A 1 81 ? -10.248 2.082 -0.537 1.00 78.81 81 ILE A C 1
ATOM 624 O O . ILE A 1 81 ? -11.208 1.332 -0.711 1.00 78.81 81 ILE A O 1
ATOM 628 N N . LEU A 1 82 ? -9.979 3.141 -1.310 1.00 60.25 82 LEU A N 1
ATOM 629 C CA . LEU A 1 82 ? -10.690 3.527 -2.538 1.00 60.25 82 LEU A CA 1
ATOM 630 C C . LEU A 1 82 ? -9.898 3.112 -3.775 1.00 60.25 82 LEU A C 1
ATOM 632 O O . LEU A 1 82 ? -8.655 3.270 -3.723 1.00 60.25 82 LEU A O 1
#

Radius of gyration: 20.52 Å; chains: 1; bounding box: 52×58×38 Å

Sequence (82 aa):
MTTDAEARQATPVTTKLHRLTVNLTEKAHQALADTAKLTGRSKTDTCNRALIVNAWVEKVIHDGGNIYVEERPGEVQKVKIL

pLDDT: mean 87.01, std 16.19, range [41.44, 98.19]

Secondary structure (DSSP, 8-state):
----------------------PPPHHHHHHHHHHHHHHT--HHHHHHHHHHHHHHHHHHHHTT---EEESSTT-EEE----

Foldseek 3Di:
DDDDPPDPPPDPPPPDDDDDDDDDDPVRVVVLVVVCVVPVDDSVVSVVVVVVVVVVVVVCVVVVHWDWDPPDPPDIDTDDDD